Protein AF-A0A2A3T7X0-F1 (afdb_monomer_lite)

Secondary structure (DSSP, 8-state):
-HHHHHH-TT---EEEES---HHHHHHHHHTT-SEEEESS--HHHHHHHHHHHH-

Structure (mmCIF, N/CA/C/O backbone):
data_AF-A0A2A3T7X0-F1
#
_entry.id   AF-A0A2A3T7X0-F1
#
loop_
_atom_site.group_PDB
_atom_site.id
_atom_site.type_symbol
_atom_site.label_atom_id
_atom_site.label_alt_id
_atom_site.label_comp_id
_atom_site.label_asym_id
_atom_site.label_entity_id
_atom_site.label_seq_id
_atom_site.pdbx_PDB_ins_code
_atom_site.Cartn_x
_atom_site.Cartn_y
_atom_site.Cartn_z
_atom_site.occupancy
_atom_site.B_iso_or_equiv
_atom_site.auth_seq_id
_atom_site.auth_comp_id
_atom_site.auth_asym_id
_atom_site.auth_atom_id
_atom_site.pdbx_PDB_model_num
ATOM 1 N N . MET A 1 1 ? 0.615 -1.462 -8.910 1.00 80.44 1 MET A N 1
ATOM 2 C CA . MET A 1 1 ? 1.827 -1.319 -8.069 1.00 80.44 1 MET A CA 1
ATOM 3 C C . MET A 1 1 ? 3.096 -1.648 -8.811 1.00 80.44 1 MET A C 1
ATOM 5 O O . MET A 1 1 ? 3.942 -0.773 -8.872 1.00 80.44 1 MET A O 1
ATOM 9 N N . LYS A 1 2 ? 3.212 -2.837 -9.419 1.00 84.06 2 LYS A N 1
ATOM 10 C CA . LYS A 1 2 ? 4.397 -3.208 -10.205 1.00 84.06 2 LYS A CA 1
ATOM 11 C C . LYS A 1 2 ? 4.820 -2.122 -11.199 1.00 84.06 2 LYS A C 1
ATOM 13 O O . LYS A 1 2 ? 5.991 -1.791 -11.240 1.00 84.06 2 LYS A O 1
ATOM 18 N N . ASP A 1 3 ? 3.883 -1.506 -11.917 1.00 93.56 3 ASP A N 1
ATOM 19 C CA . ASP A 1 3 ? 4.245 -0.467 -12.892 1.00 93.56 3 ASP A CA 1
ATOM 20 C C . ASP A 1 3 ? 4.668 0.861 -12.245 1.00 93.56 3 ASP A C 1
ATOM 22 O O . ASP A 1 3 ? 5.593 1.497 -12.732 1.00 93.56 3 ASP A O 1
ATOM 26 N N . ILE A 1 4 ? 4.094 1.225 -11.090 1.00 93.12 4 ILE A N 1
ATOM 27 C CA . ILE A 1 4 ? 4.544 2.386 -10.298 1.00 93.12 4 ILE A CA 1
ATOM 28 C C . ILE A 1 4 ? 5.988 2.168 -9.838 1.00 93.12 4 ILE A C 1
ATOM 30 O O . ILE A 1 4 ? 6.828 3.042 -10.017 1.00 93.12 4 ILE A O 1
ATOM 34 N N . LEU A 1 5 ? 6.282 0.984 -9.293 1.00 91.38 5 LEU A N 1
ATOM 35 C CA . LEU A 1 5 ? 7.604 0.650 -8.758 1.00 91.38 5 LEU A CA 1
ATOM 36 C C . LEU A 1 5 ? 8.656 0.431 -9.854 1.00 91.38 5 LEU A C 1
ATOM 38 O O . LEU A 1 5 ? 9.831 0.670 -9.611 1.00 91.38 5 LEU A O 1
ATOM 42 N N . LYS A 1 6 ? 8.257 0.027 -11.068 1.00 93.81 6 LYS A N 1
ATOM 43 C CA . LYS A 1 6 ? 9.155 0.018 -12.235 1.00 93.81 6 LYS A CA 1
ATOM 44 C C . LYS A 1 6 ? 9.590 1.431 -12.632 1.00 93.81 6 LYS A C 1
ATOM 46 O O . LYS A 1 6 ? 10.729 1.608 -13.041 1.00 93.81 6 LYS A O 1
ATOM 51 N N . ILE A 1 7 ? 8.686 2.410 -12.541 1.00 96.88 7 ILE A N 1
ATOM 52 C CA . ILE A 1 7 ? 8.961 3.812 -12.898 1.00 96.88 7 ILE A CA 1
ATOM 53 C C . ILE A 1 7 ? 9.750 4.506 -11.784 1.00 96.88 7 ILE A C 1
ATOM 55 O O . ILE A 1 7 ? 10.721 5.206 -12.053 1.00 96.88 7 ILE A O 1
ATOM 59 N N . ASN A 1 8 ? 9.336 4.313 -10.532 1.00 95.62 8 ASN A N 1
ATOM 60 C CA . ASN A 1 8 ? 10.007 4.851 -9.358 1.00 95.62 8 ASN A CA 1
ATOM 61 C C . ASN A 1 8 ? 10.100 3.772 -8.266 1.00 95.62 8 ASN A C 1
ATOM 63 O O . ASN A 1 8 ? 9.153 3.606 -7.488 1.00 95.62 8 ASN A O 1
ATOM 67 N N . PRO A 1 9 ? 11.246 3.078 -8.162 1.00 93.19 9 PRO A N 1
ATOM 68 C CA . PRO A 1 9 ? 11.470 2.066 -7.131 1.00 93.19 9 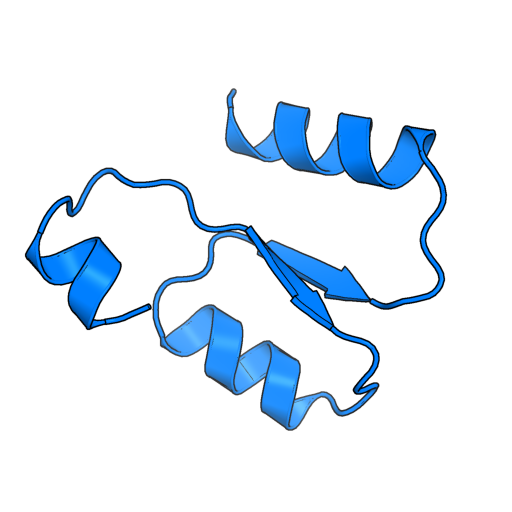PRO A CA 1
ATOM 69 C C . PRO A 1 9 ? 11.392 2.608 -5.697 1.00 93.19 9 PRO A C 1
ATOM 71 O O . PRO A 1 9 ? 11.112 1.851 -4.774 1.00 93.19 9 PRO A O 1
ATOM 74 N N . CYS A 1 10 ? 11.601 3.913 -5.504 1.00 92.88 10 CYS A N 1
ATOM 75 C CA . CYS A 1 10 ? 11.550 4.573 -4.198 1.00 92.88 10 CYS A CA 1
ATOM 76 C C . CYS A 1 10 ? 10.138 5.055 -3.818 1.00 92.88 10 CYS A C 1
ATOM 78 O O . CYS A 1 10 ? 9.956 5.648 -2.752 1.00 92.88 10 CYS A O 1
ATOM 80 N N . ALA A 1 11 ? 9.132 4.856 -4.676 1.00 94.31 11 ALA A N 1
ATOM 81 C CA . ALA A 1 11 ? 7.770 5.288 -4.391 1.00 94.31 11 ALA A CA 1
ATOM 82 C C . ALA A 1 11 ? 7.181 4.519 -3.195 1.00 94.31 11 ALA A C 1
ATOM 84 O O . ALA A 1 11 ? 7.041 3.297 -3.217 1.00 94.31 11 ALA A O 1
ATOM 85 N N . LYS A 1 12 ? 6.760 5.255 -2.163 1.00 94.69 12 LYS A N 1
ATOM 86 C CA . LYS A 1 12 ? 6.061 4.705 -0.998 1.00 94.69 12 LYS A CA 1
ATOM 87 C C . LYS A 1 12 ? 4.576 4.530 -1.335 1.00 94.69 12 LYS A C 1
ATOM 89 O O . LYS A 1 12 ? 3.856 5.515 -1.480 1.00 94.69 12 LYS A O 1
ATOM 94 N N . VAL A 1 13 ? 4.110 3.286 -1.481 1.00 94.56 13 VAL A N 1
ATOM 95 C CA . VAL A 1 13 ? 2.716 2.992 -1.870 1.00 94.56 13 VAL A CA 1
ATOM 96 C C . VAL A 1 13 ? 1.898 2.500 -0.678 1.00 94.56 13 VAL A C 1
ATOM 98 O O . VAL A 1 13 ? 2.230 1.490 -0.061 1.00 94.56 13 VAL A O 1
ATOM 101 N N . LEU A 1 14 ? 0.788 3.184 -0.404 1.00 94.94 14 LEU A N 1
ATOM 102 C CA . LEU A 1 14 ? -0.210 2.818 0.601 1.00 94.94 14 LEU A CA 1
ATOM 103 C C . LEU A 1 14 ? -1.514 2.432 -0.105 1.00 94.94 14 LEU A C 1
ATOM 105 O O . LEU A 1 14 ? -2.129 3.267 -0.767 1.00 94.94 14 LEU A O 1
ATOM 109 N N . MET A 1 15 ? -1.934 1.171 0.008 1.00 94.38 15 MET A N 1
ATOM 110 C CA . MET A 1 15 ? -3.178 0.706 -0.612 1.00 94.38 15 MET A CA 1
ATOM 111 C C . MET A 1 15 ? -4.385 1.047 0.264 1.00 94.38 15 MET A C 1
ATOM 113 O O . MET A 1 15 ? -4.322 0.935 1.482 1.00 94.38 15 MET A O 1
ATOM 117 N N . VAL A 1 16 ? -5.503 1.431 -0.354 1.00 93.94 16 VAL A N 1
ATOM 118 C CA . VAL A 1 16 ? -6.756 1.742 0.347 1.00 93.94 16 VAL A CA 1
ATOM 119 C C . VAL A 1 16 ? -7.903 0.982 -0.313 1.00 93.94 16 VA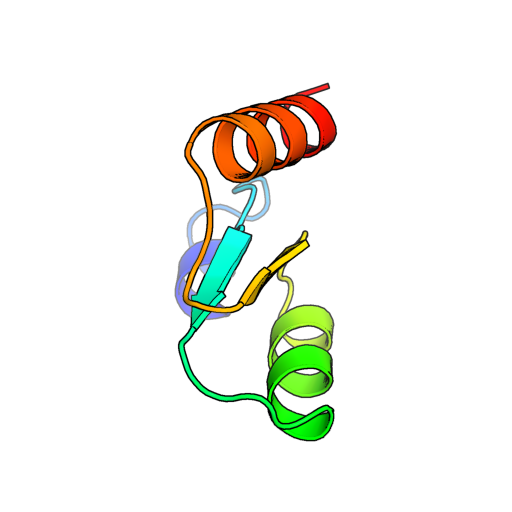L A C 1
ATOM 121 O O . VAL A 1 16 ? -8.100 1.109 -1.520 1.00 93.94 16 VAL A O 1
ATOM 124 N N . SER A 1 17 ? -8.673 0.200 0.444 1.00 92.00 17 SER A N 1
ATOM 125 C CA . SER A 1 17 ? -9.677 -0.708 -0.133 1.00 92.00 17 SER A CA 1
ATOM 126 C C . SER A 1 17 ? -10.838 -0.997 0.821 1.00 92.00 17 SER A C 1
ATOM 128 O O . SER A 1 17 ? -10.664 -1.018 2.033 1.00 92.00 17 SER A O 1
ATOM 130 N N . ALA A 1 18 ? -12.029 -1.231 0.264 1.00 91.81 18 ALA A N 1
ATOM 131 C CA . ALA A 1 18 ? -13.210 -1.701 1.001 1.00 91.81 18 ALA A CA 1
ATOM 132 C C . ALA A 1 18 ? -13.289 -3.233 1.096 1.00 91.81 18 ALA A C 1
ATOM 134 O O . ALA A 1 18 ? -14.180 -3.768 1.743 1.00 91.81 18 ALA A O 1
ATOM 135 N N . VAL A 1 19 ? -12.372 -3.948 0.441 1.00 86.56 19 VAL A N 1
ATOM 136 C CA . VAL A 1 19 ? -12.333 -5.409 0.494 1.00 86.56 19 VAL A CA 1
ATOM 137 C C . VAL A 1 19 ? -11.652 -5.837 1.790 1.00 86.56 19 VAL A C 1
ATOM 139 O O . VAL A 1 19 ? -10.473 -5.528 1.995 1.00 86.56 19 VAL A O 1
ATOM 142 N N . ASP A 1 20 ? -12.394 -6.548 2.640 1.00 77.31 20 ASP A N 1
ATOM 143 C CA . ASP A 1 20 ? -11.900 -7.149 3.885 1.00 77.31 20 ASP A CA 1
ATOM 144 C C . ASP A 1 20 ? -11.545 -8.627 3.691 1.00 77.31 20 ASP A C 1
ATOM 146 O O . ASP A 1 20 ? -12.081 -9.537 4.317 1.00 77.31 20 ASP A O 1
ATOM 150 N N . GLN A 1 21 ? -10.683 -8.893 2.714 1.00 87.00 21 GLN A N 1
ATOM 151 C CA . GLN A 1 21 ? -10.162 -10.234 2.488 1.00 87.00 21 GLN A CA 1
ATOM 152 C C . GLN A 1 21 ? -8.670 -10.215 2.756 1.00 87.00 21 GLN A C 1
ATOM 154 O O . GLN A 1 21 ? -7.916 -9.518 2.070 1.00 87.00 21 GLN A O 1
ATOM 159 N N . LYS A 1 22 ? -8.234 -11.034 3.715 1.00 89.12 22 LYS A N 1
ATOM 160 C CA . LYS A 1 22 ? -6.820 -11.180 4.080 1.00 89.12 22 LYS A CA 1
ATOM 161 C C . LYS A 1 22 ? -5.929 -11.430 2.859 1.00 89.12 22 LYS A C 1
ATOM 163 O O . LYS A 1 22 ? -4.880 -10.815 2.725 1.00 89.12 22 LYS A O 1
ATOM 168 N N . GLN A 1 23 ? -6.405 -12.240 1.916 1.00 92.94 23 GLN A N 1
ATOM 169 C CA . GLN A 1 23 ? -5.707 -12.549 0.664 1.00 92.94 23 GLN A CA 1
ATOM 170 C C . GLN A 1 23 ? -5.442 -11.306 -0.200 1.00 92.94 23 GLN A C 1
ATOM 172 O O . GLN A 1 23 ? -4.402 -11.208 -0.849 1.00 92.94 23 GLN A O 1
ATOM 177 N N . VAL A 1 24 ? -6.356 -10.331 -0.208 1.00 90.75 24 VAL A N 1
ATOM 178 C CA . VAL A 1 24 ? -6.186 -9.081 -0.965 1.00 90.75 24 VAL A CA 1
ATOM 179 C C . VAL A 1 24 ? -5.138 -8.195 -0.304 1.00 90.75 24 VAL A C 1
ATOM 181 O O . VAL A 1 24 ? -4.296 -7.630 -1.003 1.00 90.75 24 VAL A O 1
ATOM 184 N N . MET A 1 25 ? -5.137 -8.127 1.028 1.00 91.50 25 MET A N 1
ATOM 185 C CA . MET A 1 25 ? -4.082 -7.450 1.780 1.00 91.50 25 MET A CA 1
ATOM 186 C C . MET A 1 25 ? -2.719 -8.110 1.524 1.00 91.50 25 MET A C 1
ATOM 188 O O . MET A 1 25 ? -1.770 -7.429 1.151 1.00 91.50 25 MET A O 1
ATOM 192 N N . GLU A 1 26 ? -2.621 -9.434 1.646 1.00 93.50 26 GLU A N 1
ATOM 193 C CA . GLU A 1 26 ? -1.385 -10.194 1.401 1.00 93.50 26 GLU A CA 1
ATOM 194 C C . GLU A 1 26 ? -0.876 -10.008 -0.040 1.00 93.50 26 GLU A C 1
ATOM 196 O O . GLU A 1 26 ? 0.320 -9.796 -0.272 1.00 93.50 26 GLU A O 1
ATOM 201 N N . LYS A 1 27 ? -1.782 -9.995 -1.027 1.00 93.25 27 LYS A N 1
ATOM 202 C CA . LYS A 1 27 ? -1.445 -9.710 -2.428 1.00 93.25 27 LYS A CA 1
ATOM 203 C C . LYS A 1 27 ? -0.932 -8.283 -2.625 1.00 93.25 27 LYS A C 1
ATOM 205 O O . LYS A 1 27 ? -0.013 -8.069 -3.417 1.00 93.25 27 LYS A O 1
ATOM 210 N N . ALA A 1 28 ? -1.517 -7.309 -1.929 1.00 91.88 28 ALA A N 1
ATOM 211 C CA . ALA A 1 28 ? -1.037 -5.935 -1.945 1.00 91.88 28 ALA A CA 1
ATOM 212 C C . ALA A 1 28 ? 0.384 -5.870 -1.380 1.00 91.88 28 ALA A C 1
ATOM 214 O O . ALA A 1 28 ? 1.296 -5.450 -2.083 1.00 91.88 28 ALA A O 1
ATOM 215 N N . MET A 1 29 ? 0.606 -6.380 -0.170 1.00 92.75 29 MET A N 1
ATOM 216 C CA . MET A 1 29 ? 1.923 -6.338 0.473 1.00 92.75 29 MET A CA 1
ATOM 217 C C . MET A 1 29 ? 2.998 -7.034 -0.378 1.00 92.75 29 MET A C 1
ATOM 219 O O . MET A 1 29 ? 4.029 -6.435 -0.675 1.00 92.75 29 MET A O 1
ATOM 223 N N . SER A 1 30 ? 2.720 -8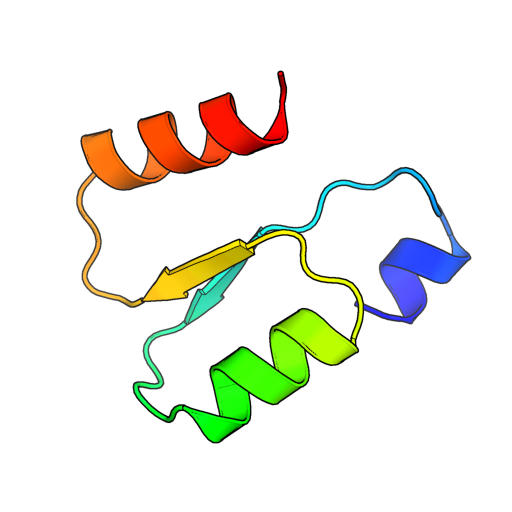.237 -0.893 1.00 94.19 30 SER A N 1
ATOM 224 C CA . SER A 1 30 ? 3.650 -8.977 -1.770 1.00 94.19 30 SER A CA 1
ATOM 225 C C . SER A 1 30 ? 3.926 -8.301 -3.119 1.00 94.19 30 SER A C 1
ATOM 227 O O . SER A 1 30 ? 4.926 -8.598 -3.769 1.00 94.19 30 SER A O 1
ATOM 229 N N . SER A 1 31 ? 3.072 -7.371 -3.550 1.00 92.25 31 SER A N 1
ATOM 230 C CA . SER A 1 31 ? 3.266 -6.596 -4.779 1.00 92.25 31 SER A CA 1
ATOM 231 C C . SER A 1 31 ? 4.064 -5.298 -4.563 1.00 92.25 31 SER A C 1
ATOM 233 O O . SER A 1 31 ? 4.222 -4.539 -5.524 1.00 92.25 31 SER A O 1
ATOM 235 N N . GLY A 1 32 ? 4.529 -5.029 -3.334 1.00 90.94 32 GLY A N 1
ATOM 236 C CA . GLY A 1 32 ? 5.373 -3.882 -2.975 1.00 90.94 32 GLY A CA 1
ATOM 237 C C . GLY A 1 32 ? 4.650 -2.719 -2.285 1.00 90.94 32 GLY A C 1
ATOM 238 O O . GLY A 1 32 ? 5.075 -1.573 -2.411 1.00 90.94 32 GLY A O 1
ATOM 239 N N . ALA A 1 33 ? 3.522 -2.972 -1.615 1.00 93.44 33 ALA A N 1
ATOM 240 C CA . ALA A 1 33 ? 2.835 -1.946 -0.833 1.00 93.44 33 ALA A CA 1
ATOM 241 C C . ALA A 1 33 ? 3.530 -1.864 0.517 1.00 93.44 33 ALA A C 1
ATOM 243 O O . ALA A 1 33 ? 3.832 -2.890 1.121 1.00 93.44 33 ALA A O 1
ATOM 244 N N . LEU A 1 34 ? 3.734 -0.649 1.006 1.00 93.94 34 LEU A N 1
ATOM 245 C CA . LEU A 1 34 ? 4.287 -0.430 2.338 1.00 93.94 34 LEU A CA 1
ATOM 246 C C . LEU A 1 34 ? 3.196 -0.415 3.412 1.00 93.94 34 LEU A C 1
ATOM 248 O O . LEU A 1 34 ? 3.486 -0.518 4.598 1.00 93.94 34 LEU A O 1
ATOM 252 N N . GLY A 1 35 ? 1.927 -0.333 3.011 1.00 92.44 35 GLY A N 1
ATOM 253 C CA . GLY A 1 35 ? 0.814 -0.484 3.932 1.00 92.44 35 GLY A CA 1
ATOM 254 C C . GLY A 1 35 ? -0.528 -0.668 3.240 1.00 92.44 35 GLY A C 1
ATOM 255 O O . GLY A 1 35 ? -0.658 -0.540 2.018 1.00 92.44 35 GLY A O 1
ATOM 256 N N . TYR A 1 36 ? -1.541 -0.921 4.064 1.00 94.00 36 TYR A N 1
ATOM 257 C CA . TYR A 1 36 ? -2.927 -1.110 3.656 1.00 94.00 36 TYR A CA 1
ATOM 258 C C . TYR A 1 36 ? -3.866 -0.383 4.629 1.00 94.00 36 TYR A C 1
ATOM 260 O O . TYR A 1 36 ? -3.665 -0.436 5.842 1.00 94.00 36 TYR A O 1
ATOM 268 N N . ILE A 1 37 ? -4.892 0.286 4.105 1.00 93.06 37 ILE A N 1
ATOM 269 C CA . ILE A 1 37 ? -5.986 0.903 4.860 1.00 93.06 37 ILE A CA 1
ATOM 270 C C . ILE A 1 37 ? -7.302 0.276 4.399 1.00 93.06 37 ILE A C 1
ATOM 272 O O . ILE A 1 37 ? -7.661 0.347 3.220 1.00 93.06 37 ILE A O 1
ATOM 276 N N . HIS A 1 38 ? -8.044 -0.293 5.345 1.00 91.56 38 HIS A N 1
ATOM 277 C CA . HIS A 1 38 ? -9.399 -0.777 5.113 1.00 91.56 38 HIS A CA 1
ATOM 278 C C . HIS A 1 38 ? -10.430 0.362 5.236 1.00 91.56 38 HIS A C 1
ATOM 280 O O . HIS A 1 38 ? -10.274 1.268 6.057 1.00 91.56 38 HIS A O 1
ATOM 286 N N . LYS A 1 39 ? -11.480 0.339 4.409 1.00 91.56 39 LYS A N 1
ATOM 287 C CA . LYS A 1 39 ? -12.624 1.262 4.487 1.00 91.56 39 LYS A CA 1
ATOM 288 C C . LYS A 1 39 ? -13.767 0.629 5.288 1.00 91.56 39 LY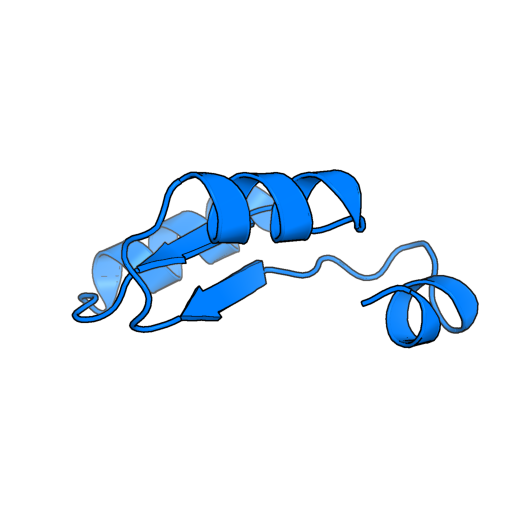S A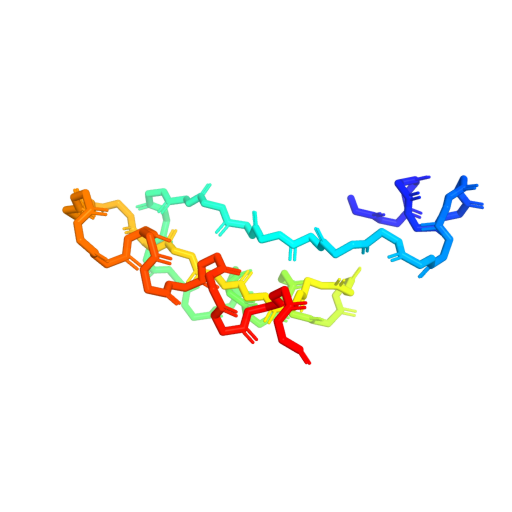 C 1
ATOM 290 O O . LYS A 1 39 ? -14.122 -0.497 5.001 1.00 91.56 39 LYS A O 1
ATOM 295 N N . SER A 1 40 ? -14.452 1.355 6.170 1.00 88.94 40 SER A N 1
ATOM 296 C CA . SER A 1 40 ? -14.343 2.803 6.416 1.00 88.94 40 SER A CA 1
ATOM 297 C C . SER A 1 40 ? -13.169 3.174 7.325 1.00 88.94 40 SER A C 1
ATOM 299 O O . SER A 1 40 ? -12.976 2.561 8.369 1.00 88.94 40 SER A O 1
ATOM 301 N N . PHE A 1 41 ? -12.431 4.224 6.969 1.00 91.31 41 PHE A N 1
ATOM 302 C CA . PHE A 1 41 ? -11.329 4.755 7.773 1.00 91.31 41 PHE A CA 1
ATOM 303 C C . PHE A 1 41 ? -11.681 6.121 8.365 1.00 91.31 41 PHE A C 1
ATOM 305 O O . PHE A 1 41 ? -12.514 6.851 7.829 1.00 91.31 41 PHE A O 1
ATOM 312 N N . ASN A 1 42 ? -10.990 6.498 9.441 1.00 93.31 42 ASN A N 1
ATOM 313 C CA . ASN A 1 42 ? -11.053 7.847 9.995 1.00 93.31 42 ASN A CA 1
ATOM 314 C C . ASN A 1 42 ? -9.818 8.675 9.589 1.00 93.31 42 ASN A C 1
ATOM 316 O O . ASN A 1 42 ? -8.753 8.137 9.275 1.00 93.31 42 ASN A O 1
ATOM 320 N N . LYS A 1 43 ? -9.961 10.007 9.605 1.00 94.56 43 LYS A N 1
ATOM 321 C CA . LYS A 1 43 ? -8.909 10.950 9.188 1.00 94.56 43 LYS A CA 1
ATOM 322 C C . LYS A 1 43 ? -7.611 10.782 9.988 1.00 94.56 43 LYS A C 1
ATOM 324 O O . LYS A 1 43 ? -6.530 10.845 9.408 1.00 94.56 43 LYS A O 1
ATOM 329 N N . LEU A 1 44 ? -7.710 10.560 11.300 1.00 95.00 44 LEU A N 1
ATOM 330 C CA . LEU A 1 44 ? -6.543 10.422 12.177 1.00 95.00 44 LEU A CA 1
ATOM 331 C C . LEU A 1 44 ? -5.731 9.163 11.849 1.00 95.00 44 LEU A C 1
ATOM 333 O O . LEU A 1 44 ? -4.507 9.233 11.779 1.00 95.00 44 LEU A O 1
ATOM 337 N N . GLY A 1 45 ? -6.401 8.047 11.564 1.00 91.62 45 GLY A N 1
ATOM 338 C CA . GLY A 1 45 ? -5.775 6.788 11.172 1.00 91.62 45 GLY A CA 1
ATOM 339 C C . GLY A 1 45 ? -5.028 6.906 9.847 1.00 91.62 45 GLY A C 1
ATOM 340 O O . GLY A 1 45 ? -3.893 6.449 9.743 1.00 91.62 45 GLY A O 1
ATOM 341 N N . VAL A 1 46 ? -5.610 7.605 8.865 1.00 95.00 46 VAL A N 1
ATOM 342 C CA . VAL A 1 46 ? -4.926 7.892 7.593 1.00 95.00 46 VAL A CA 1
ATOM 343 C C . VAL A 1 46 ? -3.666 8.725 7.832 1.00 95.00 46 VAL A C 1
ATOM 345 O O . VAL A 1 46 ? -2.595 8.355 7.358 1.00 95.00 46 VAL A O 1
ATOM 348 N N . ILE A 1 47 ? -3.766 9.819 8.597 1.00 95.69 47 ILE A N 1
ATOM 349 C CA . ILE A 1 47 ? -2.616 10.687 8.899 1.00 95.69 47 ILE A CA 1
ATOM 350 C C . ILE A 1 47 ? -1.517 9.901 9.620 1.00 95.69 47 ILE A C 1
ATOM 352 O O . ILE A 1 47 ? -0.350 10.016 9.254 1.00 95.69 47 ILE A O 1
ATOM 356 N N . SER A 1 48 ? -1.882 9.093 10.618 1.00 94.69 48 SER A N 1
ATOM 357 C CA . SER A 1 48 ? -0.935 8.258 11.359 1.00 94.69 48 SER A CA 1
ATOM 358 C C . SER A 1 48 ? -0.198 7.296 10.430 1.00 94.69 48 S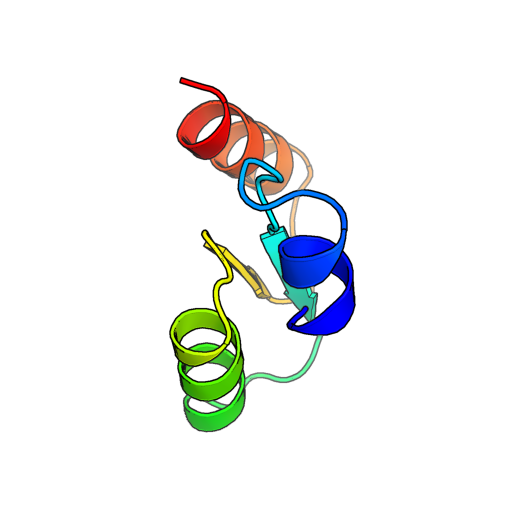ER A C 1
ATOM 360 O O . SER A 1 48 ? 1.025 7.210 10.490 1.00 94.69 48 SER A O 1
ATOM 362 N N . LYS A 1 49 ? -0.923 6.625 9.525 1.00 93.88 49 LYS A N 1
ATOM 363 C CA . LYS A 1 49 ? -0.335 5.651 8.601 1.00 93.88 49 LYS A CA 1
ATOM 364 C C . LYS A 1 49 ? 0.582 6.301 7.574 1.00 93.88 49 LYS A C 1
ATOM 366 O O . LYS A 1 49 ? 1.639 5.769 7.270 1.00 93.88 49 LYS A O 1
ATOM 371 N N . VAL A 1 50 ? 0.215 7.475 7.067 1.00 95.44 50 VAL A N 1
ATOM 372 C CA . VAL A 1 50 ? 1.081 8.234 6.157 1.00 95.44 50 VAL A CA 1
ATOM 373 C C . VAL A 1 50 ? 2.354 8.691 6.872 1.00 95.44 50 VAL A C 1
ATOM 375 O O . VAL A 1 50 ? 3.433 8.561 6.307 1.00 95.44 50 VAL A O 1
ATOM 378 N N . LYS A 1 51 ? 2.260 9.166 8.121 1.00 95.75 51 LYS A N 1
ATOM 379 C CA . LYS A 1 51 ? 3.440 9.546 8.916 1.00 95.75 51 LYS A CA 1
ATOM 380 C C . LYS A 1 51 ? 4.371 8.362 9.181 1.00 95.75 51 LYS A C 1
ATOM 382 O O . LYS A 1 51 ? 5.570 8.507 8.995 1.00 95.75 51 LYS A O 1
ATOM 387 N N . GLU A 1 52 ? 3.819 7.204 9.552 1.00 93.69 52 GLU A N 1
ATOM 388 C CA . GLU A 1 52 ? 4.569 5.946 9.724 1.00 93.69 52 GLU A CA 1
ATOM 389 C C . GLU A 1 52 ? 5.386 5.604 8.475 1.00 93.69 52 GLU A C 1
ATOM 391 O O . GLU A 1 52 ? 6.533 5.193 8.588 1.00 93.69 52 GLU A O 1
ATOM 396 N N . LEU A 1 53 ? 4.814 5.818 7.287 1.00 92.25 53 LEU A N 1
ATOM 397 C CA . LEU A 1 53 ? 5.499 5.536 6.031 1.00 92.25 53 LEU A CA 1
ATOM 398 C C . LEU A 1 53 ? 6.525 6.596 5.640 1.00 92.25 53 LEU A C 1
ATOM 400 O O . LEU A 1 53 ? 7.462 6.267 4.924 1.00 92.25 53 LEU A O 1
ATOM 404 N N . LEU A 1 54 ? 6.325 7.865 6.000 1.00 91.25 54 LEU A N 1
ATOM 405 C CA . LEU A 1 54 ? 7.194 8.966 5.573 1.00 91.25 54 LEU A CA 1
ATOM 406 C C . LEU A 1 54 ? 8.447 9.129 6.433 1.00 91.25 54 LEU A C 1
ATOM 408 O O . LEU A 1 54 ? 9.441 9.614 5.891 1.00 91.25 54 LEU A O 1
ATOM 412 N N . ASN A 1 55 ? 8.390 8.704 7.695 1.00 80.31 55 ASN A N 1
ATOM 413 C CA . ASN A 1 55 ? 9.565 8.557 8.554 1.00 80.31 55 ASN A CA 1
ATOM 414 C C . ASN A 1 55 ? 10.534 7.491 8.011 1.00 80.31 55 ASN A C 1
ATOM 416 O O . ASN A 1 55 ? 11.704 7.538 8.440 1.00 80.31 55 ASN A O 1
#

pLDDT: mean 92.04, std 3.84, range [77.31, 96.88]

Radius of gyration: 11.58 Å; chains: 1; bounding box: 26×24×25 Å

Foldseek 3Di:
DLVVCVVPVPDAAEAEEQDPDPVVQVVCVVSPHPYYHHPPDDPVVVVVVVVVRVD

Sequence (55 aa):
MKDILKINPCAKVLMVSAVDQKQVMEKAMSSGALGYIHKSFNKLGVISKVKELLN